Protein AF-A0A839EWW6-F1 (afdb_monomer)

Sequence (87 aa):
MKRNFVFVATAIATCAILVGCGVDPQKATAALNAQGISDVTIGDHAFFGCGESDSRASEFRGTGANGKPVTGVVCSAWLKGITVRYD

Foldseek 3Di:
DVVVVVVVVVVVVVVVVPPDQADDVVLVVVVCVVQQWPPKDWADFDPDADDPQFRHKIKIWTAHNVRHIWIFIWTHHPPGHIDTDTD

Radius of gyration: 17.65 Å; Cα contacts (8 Å, |Δi|>4): 141; chains: 1; bounding box: 30×32×53 Å

Solvent-accessible surface area (backbone atoms only — not comparable to full-atom values): 5024 Å² total; per-residue (Å²): 114,70,68,60,51,50,53,52,52,54,55,55,60,60,62,67,71,70,84,68,62,59,50,60,62,69,62,51,48,52,56,40,43,75,71,42,32,42,82,71,44,78,55,60,70,38,92,68,81,54,59,98,84,41,73,14,20,19,27,35,38,28,28,34,76,84,74,42,82,42,50,32,32,40,25,24,30,100,91,50,70,82,44,80,43,72,113

Organism: NCBI:txid28101

Structure (mmCIF, N/CA/C/O backbone):
data_AF-A0A839EWW6-F1
#
_entry.id   AF-A0A839EWW6-F1
#
loop_
_atom_site.group_PDB
_atom_site.id
_atom_site.type_symbol
_atom_site.label_atom_id
_atom_site.label_alt_id
_atom_site.label_com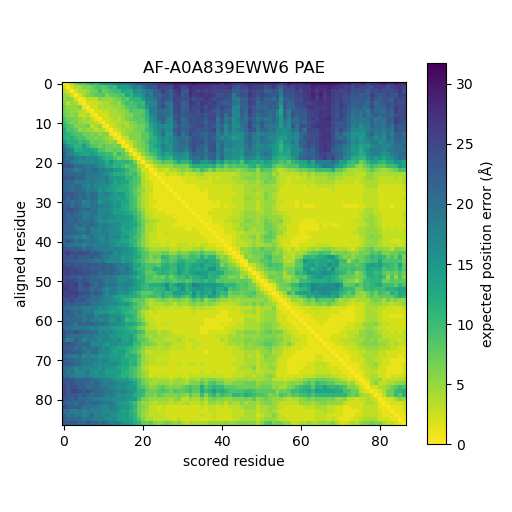p_id
_atom_site.label_asym_id
_atom_site.label_entity_id
_atom_site.label_seq_id
_atom_site.pdbx_PDB_ins_code
_atom_site.Cartn_x
_atom_site.Cartn_y
_atom_site.Cartn_z
_atom_site.occupancy
_atom_site.B_iso_or_equiv
_atom_site.auth_seq_id
_atom_site.auth_comp_id
_atom_site.auth_asym_id
_atom_site.auth_atom_id
_atom_site.pdbx_PDB_model_num
ATOM 1 N N . MET A 1 1 ? 11.331 22.976 -39.491 1.00 54.22 1 MET A N 1
ATOM 2 C CA . MET A 1 1 ? 10.162 22.265 -38.912 1.00 54.22 1 MET A CA 1
ATOM 3 C C . MET A 1 1 ? 10.509 20.890 -38.333 1.00 54.22 1 MET A C 1
ATOM 5 O O . MET A 1 1 ? 10.143 20.636 -37.198 1.00 54.22 1 MET A O 1
ATOM 9 N N . LYS A 1 2 ? 11.268 20.032 -39.035 1.00 55.94 2 LYS A N 1
ATOM 10 C CA . LYS A 1 2 ? 11.620 18.664 -38.581 1.00 55.94 2 LYS A CA 1
ATOM 11 C C . LYS A 1 2 ? 12.438 18.612 -37.276 1.00 55.94 2 LYS A C 1
ATOM 13 O O . LYS A 1 2 ? 12.212 17.754 -36.438 1.00 55.94 2 LYS A O 1
ATOM 18 N N . ARG A 1 3 ? 13.350 19.572 -37.080 1.00 59.31 3 ARG A N 1
ATOM 19 C CA . ARG A 1 3 ? 14.243 19.640 -35.910 1.00 59.31 3 ARG A CA 1
ATOM 20 C C . ARG A 1 3 ? 13.497 19.976 -34.607 1.00 59.31 3 ARG A C 1
ATOM 22 O O . ARG A 1 3 ? 13.727 19.319 -33.605 1.00 59.31 3 ARG A O 1
ATOM 29 N N . ASN A 1 4 ? 12.530 20.896 -34.649 1.00 52.34 4 ASN A N 1
ATOM 30 C CA . ASN A 1 4 ? 11.688 21.231 -33.491 1.00 52.34 4 ASN A CA 1
ATOM 31 C C . ASN A 1 4 ? 10.699 20.103 -33.162 1.00 52.34 4 ASN A C 1
ATOM 33 O O . ASN A 1 4 ? 10.437 19.856 -31.994 1.00 52.34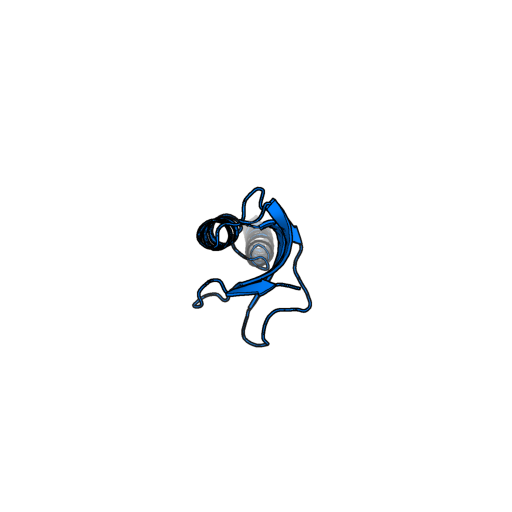 4 ASN A O 1
ATOM 37 N N . PHE A 1 5 ? 10.200 19.389 -34.178 1.00 61.09 5 PHE A N 1
ATOM 38 C CA . PHE A 1 5 ? 9.345 18.217 -33.978 1.00 61.09 5 PHE A CA 1
ATOM 39 C C . PHE A 1 5 ? 10.090 17.078 -33.265 1.00 61.09 5 PHE A C 1
ATOM 41 O O . PHE A 1 5 ? 9.538 16.467 -32.360 1.00 61.09 5 PHE A O 1
ATOM 48 N N . VAL A 1 6 ? 11.366 16.852 -33.608 1.00 64.81 6 VAL A N 1
ATOM 49 C CA . VAL A 1 6 ? 12.223 15.881 -32.907 1.00 64.81 6 VAL A CA 1
ATOM 50 C C . VAL A 1 6 ? 12.465 16.305 -31.457 1.00 64.81 6 VAL A C 1
ATOM 52 O O . VAL A 1 6 ? 12.265 15.494 -30.565 1.00 64.81 6 VAL A O 1
ATOM 55 N N . PHE A 1 7 ? 12.806 17.570 -31.187 1.00 64.44 7 PHE A N 1
ATOM 56 C CA . PHE A 1 7 ? 13.009 18.037 -29.806 1.00 64.44 7 PHE A CA 1
ATOM 57 C C . PHE A 1 7 ? 11.742 17.949 -28.941 1.00 64.44 7 PHE A C 1
ATOM 59 O O . PHE A 1 7 ? 11.820 17.544 -27.783 1.00 64.44 7 PHE A O 1
ATOM 66 N N . VAL A 1 8 ? 10.575 18.272 -29.505 1.00 67.19 8 VAL A N 1
ATOM 67 C CA . VAL A 1 8 ? 9.284 18.151 -28.810 1.00 67.19 8 VAL A CA 1
ATOM 68 C C . VAL A 1 8 ? 8.928 16.682 -28.565 1.00 67.19 8 VAL A C 1
ATOM 70 O O . VAL A 1 8 ? 8.512 16.335 -27.463 1.00 67.19 8 VAL A O 1
ATOM 73 N N . ALA A 1 9 ? 9.160 15.797 -29.538 1.00 65.25 9 ALA A N 1
ATOM 74 C CA . ALA A 1 9 ? 8.931 14.362 -29.374 1.00 65.25 9 ALA A CA 1
ATOM 75 C C . ALA A 1 9 ? 9.840 13.744 -28.294 1.00 65.25 9 ALA A C 1
ATOM 77 O O . ALA A 1 9 ? 9.366 12.961 -27.471 1.00 65.25 9 ALA A O 1
ATOM 78 N N . THR A 1 10 ? 11.117 14.137 -28.234 1.00 66.06 10 THR A N 1
ATOM 79 C CA . THR A 1 10 ? 12.058 13.663 -27.205 1.00 66.06 10 THR A CA 1
ATOM 80 C C . THR A 1 10 ? 11.688 14.175 -25.806 1.00 66.06 10 THR A C 1
ATOM 82 O O . THR A 1 10 ? 11.777 13.427 -24.832 1.00 66.06 10 THR A O 1
ATOM 85 N N . ALA A 1 11 ? 11.207 15.418 -25.687 1.00 64.00 11 ALA A N 1
ATOM 86 C CA . ALA A 1 11 ? 10.741 15.973 -24.413 1.00 64.00 11 ALA A CA 1
ATOM 87 C C . ALA A 1 11 ? 9.492 15.241 -23.882 1.00 64.00 11 ALA A C 1
ATOM 89 O O . ALA A 1 11 ? 9.438 14.883 -22.706 1.00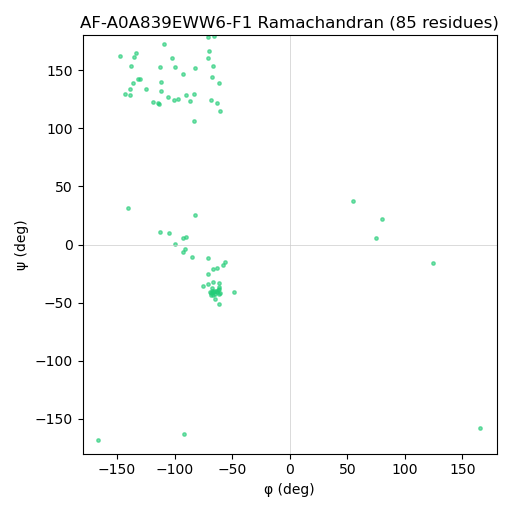 64.00 11 ALA A O 1
ATOM 90 N N . ILE A 1 12 ? 8.526 14.936 -24.755 1.00 63.03 12 ILE A N 1
ATOM 91 C CA . ILE A 1 12 ? 7.301 14.202 -24.392 1.00 63.03 12 ILE A CA 1
ATOM 92 C C . ILE A 1 12 ? 7.618 12.757 -23.978 1.00 63.03 12 ILE A C 1
ATOM 94 O O . ILE A 1 12 ? 7.071 12.268 -22.990 1.00 63.03 12 ILE A O 1
ATOM 98 N N . ALA A 1 13 ? 8.537 12.087 -24.682 1.00 62.72 13 ALA A N 1
ATOM 99 C CA . ALA A 1 13 ? 8.949 10.722 -24.353 1.00 62.72 13 ALA A CA 1
ATOM 100 C C . ALA A 1 13 ? 9.588 10.613 -22.957 1.00 62.72 13 ALA A C 1
ATOM 102 O O . ALA A 1 13 ? 9.404 9.608 -22.276 1.00 62.72 13 ALA A O 1
ATOM 103 N N . THR A 1 14 ? 10.293 11.655 -22.505 1.00 60.72 14 THR A N 1
ATOM 104 C CA . THR A 1 14 ? 10.963 11.658 -21.193 1.00 60.72 14 THR A CA 1
ATOM 105 C C . THR A 1 14 ? 9.973 11.853 -20.036 1.00 60.72 14 THR A C 1
ATOM 107 O O . THR A 1 14 ? 10.116 11.225 -18.989 1.00 60.72 14 THR A O 1
ATOM 110 N N . CYS A 1 15 ? 8.921 12.659 -20.218 1.00 55.38 15 CYS A N 1
ATOM 111 C CA . CYS A 1 15 ? 7.902 12.880 -19.183 1.00 55.38 15 CYS A CA 1
ATOM 112 C C . CYS A 1 15 ? 6.986 11.666 -18.947 1.00 55.38 15 CYS A C 1
ATOM 114 O O . CYS A 1 15 ? 6.466 11.500 -17.846 1.00 55.38 15 CYS A O 1
ATOM 116 N N . ALA A 1 16 ? 6.814 10.789 -19.941 1.00 55.53 16 ALA A N 1
ATOM 117 C CA . ALA A 1 16 ? 5.948 9.611 -19.831 1.00 55.53 16 ALA A CA 1
ATOM 118 C C . ALA A 1 16 ? 6.497 8.505 -18.902 1.00 55.53 16 ALA A C 1
ATOM 120 O O . ALA A 1 16 ? 5.764 7.589 -18.540 1.00 55.53 16 ALA A O 1
ATOM 121 N N . ILE A 1 17 ? 7.765 8.582 -18.486 1.00 54.16 17 ILE A N 1
ATOM 122 C CA . ILE A 1 17 ? 8.428 7.547 -17.670 1.00 54.16 17 ILE A CA 1
ATOM 123 C C . ILE A 1 17 ? 8.154 7.745 -16.161 1.00 54.16 17 ILE A C 1
ATOM 125 O O . ILE A 1 17 ? 8.423 6.863 -15.352 1.00 54.16 17 ILE A O 1
ATOM 129 N N . LEU A 1 18 ? 7.574 8.882 -15.761 1.00 49.84 18 LEU A N 1
ATOM 130 C CA . LEU A 1 18 ? 7.409 9.257 -14.349 1.00 49.84 18 LEU A CA 1
ATOM 131 C C . LEU A 1 18 ? 6.080 8.810 -13.709 1.00 49.84 18 LEU A C 1
ATOM 133 O O . LEU A 1 18 ? 5.895 8.978 -12.508 1.00 49.84 18 LEU A O 1
ATOM 137 N N . VAL A 1 19 ? 5.152 8.210 -14.459 1.00 50.47 19 VAL A N 1
ATOM 138 C CA . VAL A 1 19 ? 3.787 7.883 -13.981 1.00 50.47 19 VAL A CA 1
ATOM 139 C C . VAL A 1 19 ? 3.677 6.573 -13.178 1.00 50.47 19 VAL A C 1
ATOM 141 O O . VAL A 1 19 ? 2.616 5.962 -13.114 1.00 50.47 19 VAL A O 1
ATOM 144 N N . GLY A 1 20 ? 4.751 6.113 -12.530 1.00 52.00 20 GLY A N 1
ATOM 145 C CA . GLY A 1 20 ? 4.816 4.737 -12.029 1.00 52.00 20 GLY A CA 1
ATOM 146 C C . GLY A 1 20 ? 5.469 4.497 -10.672 1.00 52.00 20 GLY A C 1
ATOM 147 O O . GLY A 1 20 ? 6.020 3.415 -10.519 1.00 52.00 20 GLY A O 1
ATOM 148 N N . CYS A 1 21 ? 5.412 5.404 -9.693 1.00 60.44 21 CYS A N 1
ATOM 149 C CA . CYS A 1 21 ? 6.051 5.187 -8.376 1.00 60.44 21 CYS A CA 1
ATOM 150 C C . CYS A 1 21 ? 5.102 4.728 -7.244 1.00 60.44 21 CYS A C 1
ATOM 152 O O . CYS A 1 21 ? 5.549 4.510 -6.120 1.00 60.44 21 CYS A O 1
ATOM 154 N N . GLY A 1 22 ? 3.803 4.558 -7.514 1.00 63.94 22 GLY A N 1
ATOM 155 C CA . GLY A 1 22 ? 2.814 4.073 -6.538 1.00 63.94 22 GLY A CA 1
ATOM 156 C C . GLY A 1 22 ? 2.442 2.602 -6.728 1.00 63.94 22 GLY A C 1
ATOM 157 O O . GLY A 1 22 ? 2.662 2.034 -7.807 1.00 63.94 22 GLY A O 1
ATOM 158 N N . VAL A 1 23 ? 1.878 1.985 -5.685 1.00 75.75 23 VAL A N 1
ATOM 159 C CA . VAL A 1 23 ? 1.168 0.701 -5.807 1.00 75.75 23 VAL A CA 1
ATOM 160 C C . VAL A 1 23 ? -0.109 0.930 -6.620 1.00 75.75 23 VAL A C 1
ATOM 162 O O . VAL A 1 23 ? -0.731 1.982 -6.517 1.00 75.75 23 VAL A O 1
ATOM 165 N N . ASP A 1 24 ? -0.498 -0.048 -7.437 1.00 83.88 24 ASP A N 1
ATOM 166 C CA . ASP A 1 24 ? -1.791 -0.032 -8.126 1.00 83.88 24 ASP A CA 1
ATOM 167 C C . ASP A 1 24 ? -2.925 -0.005 -7.077 1.00 83.88 24 ASP A C 1
ATOM 169 O O . ASP A 1 24 ? -3.054 -0.964 -6.303 1.00 83.88 24 ASP A O 1
ATOM 173 N N . PRO A 1 25 ? -3.723 1.077 -7.004 1.00 83.81 25 PRO A N 1
ATOM 174 C CA . PRO A 1 25 ? -4.696 1.254 -5.935 1.00 83.81 25 PRO A CA 1
ATOM 175 C C . PRO A 1 25 ? -5.820 0.220 -6.012 1.00 83.81 25 PRO A C 1
ATOM 177 O O . PRO A 1 25 ? -6.290 -0.234 -4.974 1.00 83.81 25 PRO A O 1
ATOM 180 N N . GLN A 1 26 ? -6.214 -0.233 -7.209 1.00 87.69 26 GLN A N 1
ATOM 181 C CA . GLN A 1 26 ? -7.236 -1.270 -7.346 1.00 87.69 26 GLN A CA 1
ATOM 182 C C . GLN A 1 26 ? -6.742 -2.609 -6.790 1.00 87.69 26 GLN A C 1
ATOM 184 O O . GLN A 1 26 ? -7.469 -3.281 -6.056 1.00 87.69 26 GLN A O 1
ATOM 189 N N . LYS A 1 27 ? -5.495 -2.993 -7.090 1.00 88.56 27 LYS A N 1
ATOM 190 C CA . LYS A 1 27 ? -4.884 -4.219 -6.549 1.00 88.56 27 LYS A CA 1
ATOM 191 C C . LYS A 1 27 ? -4.654 -4.130 -5.044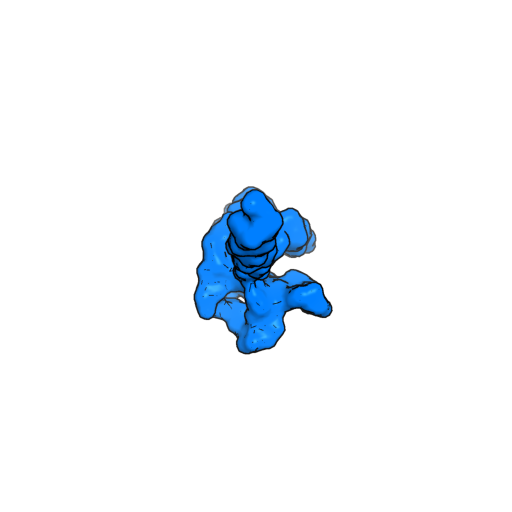 1.00 88.56 27 LYS A C 1
ATOM 193 O O . LYS A 1 27 ? -4.888 -5.117 -4.348 1.00 88.56 27 LYS A O 1
ATOM 198 N N . ALA A 1 28 ? -4.223 -2.972 -4.544 1.00 89.19 28 ALA A N 1
ATOM 199 C CA . ALA A 1 28 ? -4.054 -2.728 -3.115 1.00 89.19 28 ALA A CA 1
ATOM 200 C C . ALA A 1 28 ? -5.387 -2.867 -2.367 1.00 89.19 28 ALA A C 1
ATOM 202 O O . ALA A 1 28 ? -5.483 -3.651 -1.424 1.00 89.19 28 ALA A O 1
ATOM 203 N N . THR A 1 29 ? -6.438 -2.189 -2.833 1.00 92.00 29 THR A N 1
ATOM 204 C CA . THR A 1 29 ? -7.778 -2.282 -2.243 1.00 92.00 29 THR A CA 1
ATOM 205 C C . THR A 1 29 ? -8.334 -3.700 -2.318 1.00 92.00 29 THR A C 1
ATOM 207 O O . THR A 1 29 ? -8.866 -4.191 -1.328 1.00 92.00 29 THR A O 1
ATOM 210 N N . ALA A 1 30 ? -8.174 -4.405 -3.442 1.00 92.56 30 ALA A N 1
ATOM 211 C CA . ALA A 1 30 ? -8.616 -5.795 -3.555 1.00 92.56 30 ALA A CA 1
ATOM 212 C C . ALA A 1 30 ? -7.907 -6.716 -2.545 1.00 92.56 30 ALA A C 1
ATOM 214 O O . ALA A 1 30 ? -8.557 -7.553 -1.918 1.00 92.56 30 ALA A O 1
ATOM 215 N N . ALA A 1 31 ? -6.596 -6.542 -2.350 1.00 92.38 31 ALA A N 1
ATOM 216 C CA . ALA A 1 31 ? -5.826 -7.309 -1.374 1.00 92.38 31 ALA A CA 1
ATOM 217 C C . ALA A 1 31 ? -6.244 -7.007 0.076 1.00 92.38 31 ALA A C 1
ATOM 219 O O . ALA A 1 31 ? -6.340 -7.930 0.881 1.00 92.38 31 ALA A O 1
ATOM 220 N N . LEU A 1 32 ? -6.525 -5.742 0.401 1.00 93.81 32 LEU A N 1
ATOM 221 C CA . LEU A 1 32 ? -7.004 -5.325 1.723 1.00 93.81 32 LEU A CA 1
ATOM 222 C C . LEU A 1 32 ? -8.424 -5.846 2.000 1.00 93.81 32 LEU A C 1
ATOM 224 O O . LEU A 1 32 ? -8.676 -6.420 3.060 1.00 93.81 32 LEU A O 1
ATOM 228 N N . ASN A 1 33 ? -9.322 -5.765 1.017 1.00 94.62 33 ASN A N 1
ATOM 229 C CA . ASN A 1 33 ? -10.675 -6.315 1.117 1.00 94.62 33 ASN A CA 1
ATOM 230 C C . ASN A 1 33 ? -10.660 -7.838 1.323 1.00 94.62 33 ASN A C 1
ATOM 232 O O . ASN A 1 33 ? -11.442 -8.360 2.115 1.00 94.62 33 ASN A O 1
ATOM 236 N N . ALA A 1 34 ? -9.744 -8.558 0.664 1.00 93.69 34 ALA A N 1
ATOM 237 C CA . ALA A 1 34 ? -9.572 -10.000 0.858 1.00 93.69 34 ALA A CA 1
ATOM 238 C C . ALA A 1 34 ? -9.134 -10.373 2.290 1.00 93.69 34 ALA A C 1
ATOM 240 O O . ALA A 1 34 ? -9.337 -11.510 2.710 1.00 93.69 34 ALA A O 1
ATOM 241 N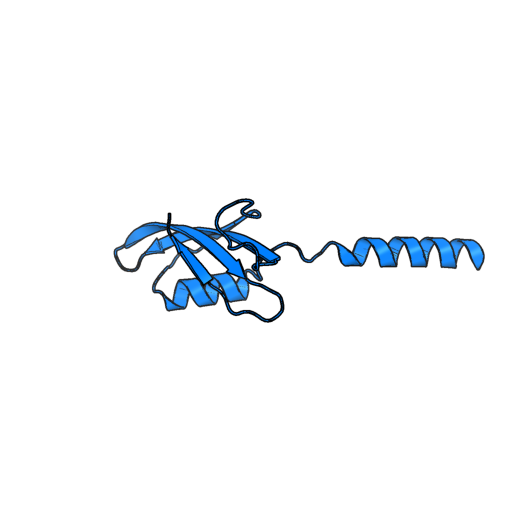 N . GLN A 1 35 ? -8.572 -9.425 3.049 1.00 93.19 35 GLN A N 1
ATOM 242 C CA . GLN A 1 35 ? -8.223 -9.578 4.468 1.00 93.19 35 GLN A CA 1
ATOM 243 C C . GLN A 1 35 ? -9.338 -9.101 5.416 1.00 93.19 35 GLN A C 1
ATOM 245 O O . GLN A 1 35 ? -9.156 -9.094 6.632 1.00 93.19 35 GLN A O 1
ATOM 250 N N . GLY A 1 36 ? -10.501 -8.718 4.882 1.00 94.81 36 GLY A N 1
ATOM 251 C CA . GLY A 1 36 ? -11.635 -8.236 5.667 1.00 94.81 36 GLY A CA 1
ATOM 252 C C . GLY A 1 36 ? -11.513 -6.777 6.101 1.00 94.81 36 GLY A C 1
ATOM 253 O O . GLY A 1 36 ? -12.156 -6.390 7.074 1.00 94.81 36 GLY A O 1
ATOM 254 N N . ILE A 1 37 ? -10.693 -5.977 5.413 1.00 96.38 37 ILE A N 1
ATOM 255 C CA . ILE A 1 37 ? -10.620 -4.530 5.635 1.00 96.38 37 ILE A CA 1
ATOM 256 C C . ILE A 1 37 ? -11.615 -3.833 4.712 1.00 96.38 37 ILE A C 1
ATOM 258 O O . ILE A 1 37 ? -11.597 -4.066 3.509 1.00 96.38 37 ILE A O 1
ATOM 262 N N . SER A 1 38 ? -12.462 -2.969 5.263 1.00 95.62 38 SER A N 1
ATOM 263 C CA . SER A 1 38 ? -13.388 -2.114 4.517 1.00 95.62 38 SER A CA 1
ATOM 264 C C . SER A 1 38 ? -12.966 -0.647 4.571 1.00 95.62 38 SER A C 1
ATOM 266 O O . SER A 1 38 ? -12.027 -0.281 5.280 1.00 95.62 38 SER A O 1
ATOM 268 N N . ASP A 1 39 ? -13.658 0.200 3.802 1.00 94.88 39 ASP A N 1
ATOM 269 C CA . ASP A 1 39 ? -13.477 1.662 3.814 1.00 94.88 39 ASP A CA 1
ATOM 270 C C . ASP A 1 39 ? -12.023 2.091 3.557 1.00 94.88 39 ASP A C 1
ATOM 272 O O . ASP A 1 39 ? -11.491 3.030 4.151 1.00 94.88 39 ASP A O 1
ATOM 276 N N . VAL A 1 40 ? -11.367 1.346 2.664 1.00 93.88 40 VAL A N 1
ATOM 277 C CA . VAL A 1 40 ? -9.947 1.490 2.357 1.00 93.88 40 VAL A CA 1
ATOM 278 C C . VAL A 1 40 ? -9.679 2.808 1.639 1.00 93.88 40 VAL A C 1
ATOM 280 O O . VAL A 1 40 ? -10.197 3.061 0.552 1.00 93.88 40 VAL A O 1
ATOM 283 N N . THR A 1 41 ? -8.776 3.598 2.208 1.00 92.88 41 THR A N 1
ATOM 284 C CA . THR A 1 41 ? -8.151 4.757 1.571 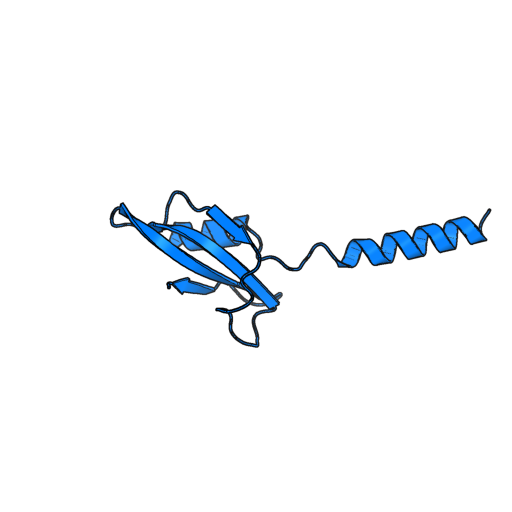1.00 92.88 41 THR A CA 1
ATOM 285 C C . THR A 1 41 ? -6.667 4.471 1.386 1.00 92.88 41 THR A C 1
ATOM 287 O O . THR A 1 41 ? -5.961 4.223 2.364 1.00 92.88 41 THR A O 1
ATOM 290 N N . ILE A 1 42 ? -6.200 4.500 0.137 1.00 89.88 42 ILE A N 1
ATOM 291 C CA . ILE A 1 42 ? -4.774 4.415 -0.197 1.00 89.88 42 ILE A CA 1
ATOM 292 C C . ILE A 1 42 ? -4.197 5.830 -0.158 1.00 89.88 42 ILE A C 1
ATOM 294 O O . ILE A 1 42 ? -4.722 6.731 -0.812 1.00 89.88 42 ILE A O 1
ATOM 298 N N . GLY A 1 43 ? -3.165 6.016 0.655 1.00 84.56 43 GLY A N 1
ATOM 299 C CA . GLY A 1 43 ? -2.449 7.270 0.829 1.00 84.56 43 GLY A CA 1
ATOM 300 C C . GLY A 1 43 ? -1.250 7.406 -0.104 1.00 84.56 43 GLY A C 1
ATOM 301 O O . GLY A 1 43 ? -1.108 6.698 -1.106 1.00 84.56 43 GLY A O 1
ATOM 302 N N . ASP A 1 44 ? -0.382 8.346 0.256 1.00 77.25 44 ASP A N 1
ATOM 303 C CA . ASP A 1 44 ? 0.816 8.681 -0.501 1.00 77.25 44 ASP A CA 1
ATOM 304 C C . ASP A 1 44 ? 1.892 7.589 -0.422 1.00 77.25 44 ASP A C 1
ATOM 306 O O . ASP A 1 44 ? 1.737 6.533 0.201 1.00 77.25 44 ASP A O 1
ATOM 310 N N . HIS A 1 45 ? 3.001 7.840 -1.118 1.00 72.75 45 HIS A N 1
ATOM 311 C CA . HIS A 1 45 ? 4.134 6.933 -1.138 1.00 72.75 45 HIS A CA 1
ATOM 312 C C . HIS A 1 45 ? 4.751 6.789 0.261 1.00 72.75 45 HIS A C 1
ATOM 314 O O . HIS A 1 45 ? 5.216 7.768 0.845 1.00 72.75 45 HIS A O 1
ATOM 320 N N . ALA A 1 46 ? 4.801 5.560 0.773 1.00 72.44 46 ALA A N 1
ATOM 321 C CA . ALA A 1 46 ? 5.419 5.268 2.060 1.00 72.44 46 ALA A CA 1
ATOM 322 C C . ALA A 1 46 ? 6.937 5.113 1.879 1.00 72.44 46 ALA A C 1
ATOM 324 O O . ALA A 1 46 ? 7.411 4.106 1.360 1.00 72.44 46 ALA A O 1
ATOM 325 N N . PHE A 1 47 ? 7.720 6.102 2.314 1.00 60.56 47 PHE A N 1
ATOM 326 C CA . PHE A 1 47 ? 9.189 6.057 2.215 1.00 60.56 47 PHE A CA 1
ATOM 327 C C . PHE A 1 47 ? 9.827 4.973 3.097 1.00 60.56 47 PHE A C 1
ATOM 329 O O . PHE A 1 47 ? 10.951 4.545 2.842 1.00 60.56 47 PHE A O 1
ATOM 336 N N . PHE A 1 48 ? 9.107 4.522 4.125 1.00 62.09 48 PHE A N 1
ATOM 337 C CA . PHE A 1 48 ? 9.545 3.518 5.086 1.00 62.09 48 PHE A CA 1
ATOM 338 C C . PHE A 1 48 ? 8.399 2.529 5.324 1.00 62.09 48 PHE A C 1
ATOM 340 O O . PHE A 1 48 ? 7.243 2.930 5.394 1.00 62.09 48 PHE A O 1
ATOM 347 N N . GLY A 1 49 ? 8.707 1.234 5.415 1.00 62.62 49 GLY A N 1
ATOM 348 C CA . GLY A 1 49 ? 7.710 0.180 5.662 1.00 62.62 49 GLY A CA 1
ATOM 349 C C . GLY A 1 49 ? 7.687 -0.928 4.609 1.00 62.62 49 GLY A C 1
ATOM 350 O O . GLY A 1 49 ? 7.197 -2.022 4.879 1.00 62.62 49 GLY A O 1
ATOM 351 N N . CYS A 1 50 ? 8.289 -0.713 3.438 1.00 70.25 50 CYS A N 1
ATOM 352 C CA . CYS A 1 50 ? 8.522 -1.780 2.468 1.00 70.25 50 CYS A CA 1
ATOM 353 C C . CYS A 1 50 ? 9.954 -2.318 2.524 1.00 70.25 50 CYS A C 1
ATOM 355 O O . CYS A 1 50 ? 10.866 -1.627 2.973 1.00 70.25 50 CYS A O 1
ATOM 357 N N . GLY A 1 51 ? 10.148 -3.586 2.147 1.00 62.88 51 GLY A N 1
ATOM 358 C CA . GLY A 1 51 ? 11.486 -4.172 2.146 1.00 62.88 51 GLY A CA 1
ATOM 359 C C . GLY A 1 51 ? 12.315 -3.574 1.013 1.00 62.88 51 GLY A C 1
ATOM 360 O O . GLY A 1 51 ? 11.763 -3.102 0.026 1.00 62.88 51 GLY A O 1
ATOM 361 N N . GLU A 1 52 ? 13.640 -3.680 1.097 1.00 62.75 52 GLU A N 1
ATOM 362 C CA . GLU A 1 52 ? 14.586 -3.118 0.109 1.00 62.75 52 GLU A CA 1
ATOM 363 C C . GLU A 1 52 ? 14.348 -3.599 -1.341 1.00 62.75 52 GLU A C 1
ATOM 365 O O . GLU A 1 52 ? 14.841 -3.024 -2.304 1.00 62.75 52 GLU A O 1
ATOM 370 N N . SER A 1 53 ? 13.564 -4.668 -1.504 1.00 61.94 53 SER A N 1
ATOM 371 C CA . SER A 1 53 ? 13.234 -5.286 -2.787 1.00 61.94 53 SER A CA 1
ATOM 372 C C . SER A 1 53 ? 11.808 -4.995 -3.285 1.00 61.94 53 SER A C 1
ATOM 374 O O . SER A 1 53 ? 11.357 -5.634 -4.245 1.00 61.94 53 SER A O 1
ATOM 376 N N . ASP A 1 54 ? 11.096 -4.072 -2.638 1.00 65.56 54 ASP A N 1
ATOM 377 C CA . ASP A 1 54 ? 9.793 -3.549 -3.046 1.00 65.56 54 ASP A CA 1
ATOM 378 C C . ASP A 1 54 ? 10.002 -2.183 -3.721 1.00 65.56 54 ASP A C 1
ATOM 380 O O . ASP A 1 54 ? 10.615 -1.285 -3.156 1.00 65.56 54 ASP A O 1
ATOM 384 N N . SER A 1 55 ? 9.525 -2.024 -4.959 1.00 66.81 55 SER A N 1
ATOM 385 C CA . SER A 1 55 ? 9.748 -0.793 -5.753 1.00 66.81 55 SER A CA 1
ATOM 386 C C . SER A 1 55 ? 8.624 0.231 -5.603 1.00 66.81 55 SER A C 1
ATOM 388 O O . SER A 1 55 ? 8.706 1.326 -6.154 1.00 66.81 55 SER A O 1
ATOM 390 N N . ARG A 1 56 ? 7.546 -0.140 -4.908 1.00 76.75 56 ARG A N 1
ATOM 391 C CA . ARG A 1 56 ? 6.337 0.662 -4.727 1.00 76.75 56 ARG A CA 1
ATOM 392 C C . ARG A 1 56 ? 5.808 0.434 -3.319 1.00 76.75 56 ARG A C 1
ATOM 394 O O . ARG A 1 56 ? 5.599 -0.713 -2.916 1.00 76.75 56 ARG A O 1
ATOM 401 N N . ALA A 1 57 ? 5.548 1.524 -2.620 1.00 84.00 57 ALA A N 1
ATOM 402 C CA . ALA A 1 57 ? 5.091 1.531 -1.245 1.00 84.00 57 ALA A CA 1
ATOM 403 C C . ALA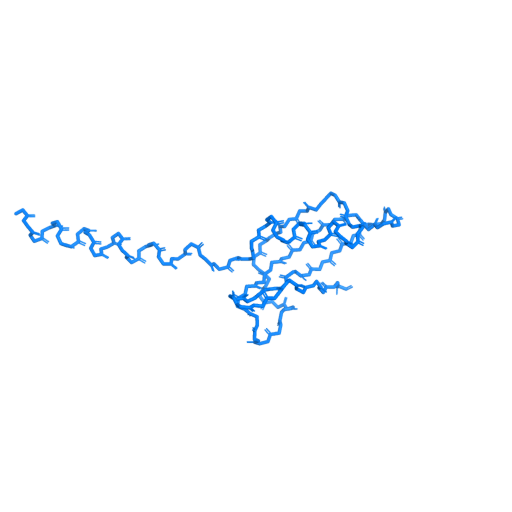 A 1 57 ? 4.010 2.600 -1.107 1.00 84.00 57 ALA A C 1
ATOM 405 O O . ALA A 1 57 ? 4.223 3.727 -1.546 1.00 84.00 57 ALA A O 1
ATOM 406 N N . SER A 1 58 ? 2.857 2.258 -0.544 1.00 87.88 58 SER A N 1
ATOM 407 C CA . SER A 1 58 ? 1.761 3.207 -0.330 1.00 87.88 58 SER A CA 1
ATOM 408 C C . SER A 1 58 ? 1.138 2.976 1.036 1.00 87.88 58 SER A C 1
ATOM 410 O O . SER A 1 58 ? 0.875 1.831 1.404 1.00 87.88 58 SER A O 1
ATOM 412 N N . GLU A 1 59 ? 0.899 4.046 1.786 1.00 90.12 59 GLU A N 1
ATOM 413 C CA . GLU A 1 59 ? 0.176 3.956 3.056 1.00 90.12 59 GLU A CA 1
ATOM 414 C C . GLU A 1 59 ? -1.285 3.560 2.809 1.00 90.12 59 GLU A C 1
ATOM 416 O O . GLU A 1 59 ? -1.849 3.832 1.746 1.00 90.12 59 GLU A O 1
ATOM 421 N N . PHE A 1 60 ? -1.927 2.926 3.784 1.00 93.00 60 PHE A N 1
ATOM 422 C CA . PHE A 1 60 ? -3.367 2.710 3.757 1.00 93.00 60 PHE A CA 1
ATOM 423 C C . PHE A 1 60 ? -4.001 2.966 5.119 1.00 93.00 60 PHE A C 1
ATOM 425 O O . PHE A 1 60 ? -3.387 2.812 6.176 1.00 93.00 60 PHE A O 1
ATOM 432 N N . ARG A 1 61 ? -5.280 3.332 5.076 1.00 94.75 61 ARG A N 1
ATOM 433 C CA . ARG A 1 61 ? -6.163 3.423 6.239 1.00 94.75 61 ARG A CA 1
ATOM 434 C C . ARG A 1 61 ? -7.460 2.704 5.901 1.00 94.75 61 ARG A C 1
ATOM 436 O O . ARG A 1 61 ? -7.927 2.798 4.769 1.00 94.75 61 ARG A O 1
ATOM 443 N N . GLY A 1 62 ? -8.042 2.000 6.859 1.00 95.88 62 GLY A N 1
ATOM 444 C CA . GLY A 1 62 ? -9.328 1.333 6.680 1.00 95.88 62 GLY A CA 1
ATOM 445 C C . GLY A 1 62 ? -9.925 0.873 8.000 1.00 95.88 62 GLY A C 1
ATOM 446 O O . GLY A 1 62 ? -9.439 1.224 9.077 1.00 95.88 62 GLY A O 1
ATOM 447 N N . THR A 1 63 ? -10.966 0.059 7.909 1.00 97.50 63 THR A N 1
ATOM 448 C CA . THR A 1 63 ? -11.661 -0.545 9.047 1.00 97.50 63 THR A CA 1
ATOM 449 C C . THR A 1 63 ? -11.447 -2.050 9.003 1.00 97.50 63 THR A C 1
ATOM 451 O O . THR A 1 63 ? -11.788 -2.689 8.015 1.00 97.50 63 THR A O 1
ATOM 454 N N . GLY A 1 64 ? -10.868 -2.637 10.047 1.00 94.69 64 GLY A N 1
ATOM 455 C CA . GLY A 1 64 ? -10.666 -4.081 10.129 1.00 94.69 64 GLY A CA 1
ATOM 456 C C . GLY A 1 64 ? -11.978 -4.845 10.305 1.00 94.69 64 GLY A C 1
ATOM 457 O O . GLY A 1 64 ? -12.996 -4.283 10.704 1.00 94.69 64 GLY A O 1
ATOM 458 N N . ALA A 1 65 ? -11.934 -6.165 10.113 1.00 93.94 65 ALA A N 1
ATOM 459 C CA . ALA A 1 65 ? -13.101 -7.046 10.251 1.00 93.94 65 ALA A CA 1
ATOM 460 C C . ALA A 1 65 ? -13.767 -6.998 11.645 1.00 93.94 65 ALA A C 1
ATOM 462 O O . ALA A 1 65 ? -14.907 -7.419 11.820 1.00 93.94 65 ALA A O 1
ATOM 463 N N . ASN A 1 66 ? -13.058 -6.480 12.649 1.00 94.50 66 ASN A N 1
ATOM 464 C CA . ASN A 1 66 ? -13.544 -6.246 14.008 1.00 94.50 66 ASN A CA 1
ATOM 465 C C . ASN A 1 66 ? -14.170 -4.849 14.215 1.00 94.50 66 ASN A C 1
ATOM 467 O O . ASN A 1 66 ? -14.446 -4.475 15.355 1.00 94.50 66 ASN A O 1
ATOM 471 N N . GLY A 1 67 ? -14.336 -4.058 13.153 1.00 94.94 67 GLY A N 1
ATOM 472 C CA . GLY A 1 67 ? -14.868 -2.695 13.197 1.00 94.94 67 GLY A CA 1
ATOM 473 C C . GLY A 1 67 ? -13.895 -1.640 13.733 1.00 94.94 67 GLY A C 1
ATOM 474 O O . GLY A 1 67 ? -14.299 -0.497 13.935 1.00 94.94 67 GLY A O 1
ATOM 475 N N . LYS A 1 68 ? -12.630 -1.989 14.003 1.00 96.44 68 LYS A N 1
ATOM 476 C CA . LYS A 1 68 ? -11.624 -1.040 14.502 1.00 96.44 68 LYS A CA 1
ATOM 477 C C . LYS A 1 68 ? -10.833 -0.423 13.348 1.00 96.44 68 LYS A C 1
ATOM 479 O O . LYS A 1 68 ? -10.570 -1.123 12.371 1.00 96.44 68 LYS A O 1
ATOM 484 N N . PRO A 1 69 ? -10.407 0.846 13.458 1.00 95.81 69 PRO A N 1
ATOM 485 C CA . PRO A 1 69 ? -9.530 1.442 12.461 1.00 95.81 69 PRO A CA 1
ATOM 486 C C . PRO A 1 69 ? -8.198 0.686 12.397 1.00 95.81 69 PRO A C 1
ATOM 488 O O . PRO A 1 69 ? -7.642 0.311 13.431 1.00 95.81 69 PRO A O 1
ATOM 491 N N . VAL A 1 70 ? -7.700 0.479 11.182 1.00 95.88 70 VAL A N 1
ATOM 492 C CA . VAL A 1 70 ? -6.411 -0.154 10.885 1.00 95.88 70 VAL A CA 1
ATOM 493 C C . VAL A 1 70 ? -5.624 0.714 9.912 1.00 95.88 70 VAL A C 1
ATOM 495 O O . VAL A 1 70 ? -6.193 1.328 9.003 1.00 95.88 70 VAL A O 1
ATOM 498 N N . THR A 1 71 ? -4.315 0.767 10.113 1.00 94.38 71 THR A N 1
ATOM 499 C CA . THR A 1 71 ? -3.375 1.506 9.270 1.00 94.38 71 THR A CA 1
ATOM 500 C C . THR A 1 71 ? -2.155 0.648 8.976 1.00 94.38 71 THR A C 1
ATOM 502 O O . THR A 1 71 ? -1.917 -0.371 9.635 1.00 94.38 71 THR A O 1
ATOM 505 N N . GLY A 1 72 ? -1.427 1.024 7.934 1.00 91.62 72 GLY A N 1
ATOM 506 C CA . GLY A 1 72 ? -0.182 0.370 7.582 1.00 91.62 72 GLY A CA 1
ATOM 507 C C . GLY A 1 72 ? 0.282 0.729 6.183 1.00 91.62 72 GLY A C 1
ATOM 508 O O . GLY A 1 72 ? -0.128 1.733 5.598 1.00 91.62 72 GLY A O 1
ATOM 509 N N . VAL A 1 73 ? 1.113 -0.140 5.618 1.00 91.12 73 VAL A N 1
ATOM 510 C CA . VAL A 1 73 ? 1.732 0.033 4.307 1.00 91.12 73 VAL A CA 1
ATOM 511 C C . VAL A 1 73 ? 1.424 -1.158 3.405 1.00 91.12 73 VAL A C 1
ATOM 513 O O . VAL A 1 73 ? 1.565 -2.324 3.784 1.00 91.12 73 VAL A O 1
ATOM 516 N N . VAL A 1 74 ? 1.030 -0.857 2.171 1.00 89.75 74 VAL A N 1
ATOM 517 C CA . VAL A 1 74 ? 0.936 -1.820 1.078 1.00 89.75 74 VAL A CA 1
ATOM 518 C C . VAL A 1 74 ? 2.209 -1.737 0.243 1.00 89.75 74 VAL A C 1
ATOM 520 O O . VAL A 1 74 ? 2.574 -0.677 -0.263 1.00 89.75 74 VAL A O 1
ATOM 523 N N . CYS A 1 75 ? 2.870 -2.875 0.073 1.00 87.88 75 CYS A N 1
ATOM 524 C CA . CYS A 1 75 ? 4.112 -3.019 -0.675 1.00 87.88 75 CYS A CA 1
ATOM 525 C C . CYS A 1 75 ? 3.883 -3.827 -1.950 1.00 87.88 75 CYS A C 1
ATOM 527 O O . CYS A 1 75 ? 3.173 -4.837 -1.936 1.00 87.88 75 CYS A O 1
ATOM 529 N N . SER A 1 76 ? 4.510 -3.413 -3.051 1.00 83.00 76 SER A N 1
ATOM 530 C CA . SER A 1 76 ? 4.557 -4.203 -4.284 1.00 83.00 76 SER A CA 1
ATOM 531 C C . SER A 1 76 ? 5.855 -3.995 -5.063 1.00 83.00 76 SER A C 1
ATOM 533 O O . SER A 1 76 ? 6.572 -3.005 -4.900 1.00 83.00 76 SER A O 1
ATOM 535 N N . ALA A 1 77 ? 6.144 -4.927 -5.967 1.00 78.94 77 ALA A N 1
ATOM 536 C CA . ALA A 1 77 ? 7.169 -4.756 -6.987 1.00 78.94 77 ALA A CA 1
ATOM 537 C C . ALA A 1 77 ? 6.634 -5.188 -8.353 1.00 78.94 77 ALA A C 1
ATOM 539 O O . ALA A 1 77 ? 5.629 -5.888 -8.429 1.00 78.94 77 ALA A O 1
ATOM 540 N N . TRP A 1 78 ? 7.324 -4.810 -9.433 1.00 64.94 78 TRP A N 1
ATOM 541 C CA . TRP A 1 78 ? 6.892 -5.080 -10.815 1.00 64.94 78 TRP A CA 1
ATOM 542 C C . TRP A 1 78 ? 6.465 -6.540 -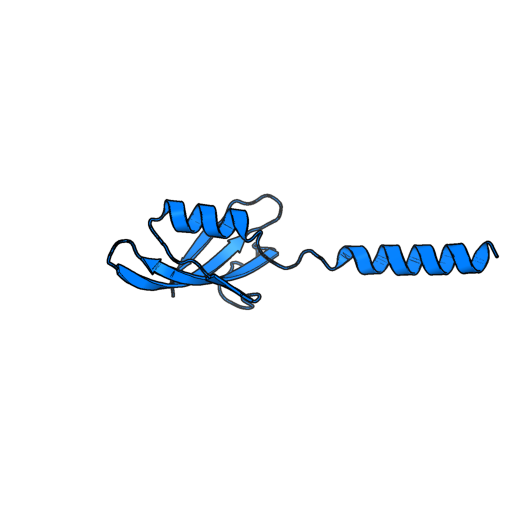11.056 1.00 64.94 78 TRP A C 1
ATOM 544 O O . TRP A 1 78 ? 5.468 -6.790 -11.728 1.00 64.94 78 TRP A O 1
ATOM 554 N N . LEU A 1 79 ? 7.200 -7.498 -10.485 1.00 67.62 79 LEU A N 1
ATOM 555 C CA . LEU A 1 79 ? 6.952 -8.939 -10.624 1.00 67.62 79 LEU A CA 1
ATOM 556 C C . LEU A 1 79 ? 6.504 -9.610 -9.314 1.00 67.62 79 LEU A C 1
ATOM 558 O O . LEU A 1 79 ? 6.498 -10.835 -9.231 1.00 67.62 79 LEU A O 1
ATOM 562 N N . LYS A 1 80 ? 6.171 -8.837 -8.273 1.00 68.38 80 LYS A N 1
ATOM 563 C CA . LYS A 1 80 ? 5.779 -9.374 -6.962 1.00 68.38 80 LYS A CA 1
ATOM 564 C C . LYS A 1 80 ? 4.311 -9.096 -6.667 1.00 68.38 80 LYS A C 1
ATOM 566 O O . LYS A 1 80 ? 3.735 -8.126 -7.153 1.00 68.38 80 LYS A O 1
ATOM 571 N N . GLY A 1 81 ? 3.723 -9.967 -5.851 1.00 80.94 81 GLY A N 1
ATOM 572 C CA . GLY A 1 81 ? 2.387 -9.763 -5.302 1.00 80.94 81 GLY A CA 1
ATOM 573 C C . GLY A 1 81 ? 2.317 -8.571 -4.345 1.00 80.94 81 GLY A C 1
ATOM 574 O O . GLY A 1 81 ? 3.311 -7.896 -4.073 1.00 80.94 81 GLY A O 1
ATOM 575 N N . ILE A 1 82 ? 1.116 -8.334 -3.826 1.00 86.31 82 ILE A N 1
ATOM 576 C CA . ILE A 1 82 ? 0.863 -7.320 -2.805 1.00 86.31 82 ILE A CA 1
ATOM 577 C C . ILE A 1 82 ? 1.204 -7.903 -1.433 1.00 86.31 82 ILE A C 1
ATOM 579 O O . ILE A 1 82 ? 0.716 -8.974 -1.079 1.00 86.31 82 ILE A O 1
ATOM 583 N N . THR A 1 83 ? 2.009 -7.185 -0.654 1.00 88.44 83 THR A N 1
ATOM 584 C CA . THR A 1 83 ? 2.234 -7.478 0.767 1.00 88.44 83 THR A CA 1
ATOM 585 C C . THR A 1 83 ? 1.627 -6.357 1.598 1.00 88.44 83 THR A C 1
ATOM 587 O O . THR A 1 83 ? 1.859 -5.189 1.303 1.00 88.44 83 THR A O 1
ATOM 590 N N . VAL A 1 84 ? 0.861 -6.702 2.630 1.00 89.62 84 VAL A N 1
ATOM 591 C CA . VAL A 1 84 ? 0.284 -5.739 3.577 1.00 89.62 84 VAL A CA 1
ATOM 592 C C . VAL A 1 84 ? 1.062 -5.839 4.882 1.00 89.62 84 VAL A C 1
ATOM 594 O O . VAL A 1 84 ? 1.215 -6.937 5.419 1.00 89.62 84 VAL A O 1
ATOM 597 N N . ARG A 1 85 ? 1.569 -4.712 5.380 1.00 89.25 85 ARG A N 1
ATOM 598 C CA . ARG A 1 85 ? 2.204 -4.601 6.696 1.00 89.25 85 ARG A CA 1
ATOM 599 C C . ARG A 1 85 ? 1.409 -3.621 7.540 1.00 89.25 85 ARG A C 1
ATOM 601 O O . ARG A 1 85 ? 1.213 -2.490 7.119 1.00 89.25 85 ARG A O 1
ATOM 608 N N . TYR A 1 86 ? 0.936 -4.086 8.684 1.00 90.56 86 TYR A N 1
ATOM 609 C CA . TYR A 1 86 ? 0.233 -3.260 9.660 1.00 90.56 86 TYR A CA 1
ATOM 610 C C . TYR A 1 86 ? 1.235 -2.501 10.531 1.00 90.56 86 TYR A C 1
ATOM 612 O O . TYR A 1 86 ? 2.352 -2.994 10.722 1.00 90.56 86 TYR A O 1
ATOM 620 N N . ASP A 1 87 ? 0.817 -1.339 11.031 1.00 86.00 87 ASP A N 1
ATOM 621 C CA . ASP A 1 87 ? 1.553 -0.579 12.053 1.00 86.00 87 ASP A CA 1
ATOM 622 C C . ASP A 1 87 ? 1.547 -1.272 13.429 1.00 86.00 87 ASP A C 1
ATOM 624 O O . ASP A 1 87 ? 0.565 -1.994 13.741 1.00 86.00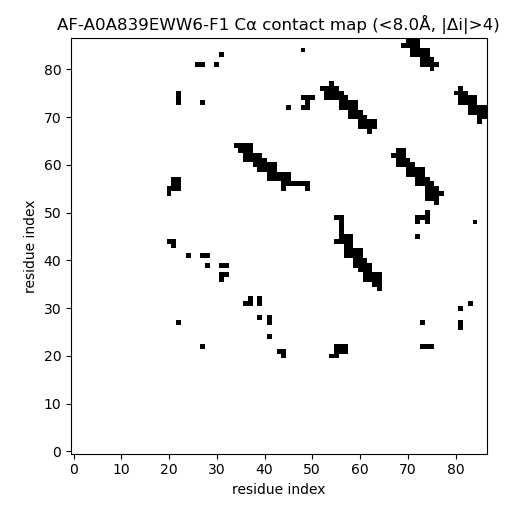 87 ASP A O 1
#

Secondary structure (DSSP, 8-state):
-HHHHHHHHHHHHHHGGGS-SS--HHHHHHHHHHTT-EEEEEEEE-SSSS-TT-SEEEEEEEE-TTS-EEEEEEEE-TTS--EEEE-

pLDDT: mean 78.39, std 15.04, range [49.84, 97.5]

Nearest PDB structures (foldseek):
  4j3z-assembly1_G  TM=5.194E-01  e=9.290E+00  Jannaschia sp. CCS1
  3lhn-assembly1_A  TM=4.102E-01  e=7.391E+00  Shewanella oneidensis

Mean predicted aligned error: 9.95 Å